Protein AF-C8VVH4-F1 (afdb_monomer)

Secondary structure (DSSP, 8-state):
--TTTTHHHHHHHHHHHHHHHHHHHH--SS-HHHHHHHHHHHHHHHHHIIIII----GGG--HHHHHHHHHHHHHTS---HHHHHHHHHHHHHHHHTSTT-SS----HHHHHTT-EETTEE-----

Radius of gyration: 15.33 Å; Cα contacts (8 Å, |Δi|>4): 118; chains: 1; bounding box: 39×44×34 Å

Organism: Desulfofarcimen acetoxidans (strain ATCC 49208 / DSM 771 / KCTC 5769 / VKM B-1644 / 5575) (NCBI:txid485916)

Foldseek 3Di:
DPPVVVVQLVVQLVQLLVVLVVLLVPDPPDDPVVSVVLNVLQSVLSSQCSNPVVDNDLLADELVSLQVVLVCCCPPVVDAPVSNVVNLVSSQVSSVSDPNRPYHHDDPLVSCQQPDHPNDGSHPDD

Mean predicted aligned error: 6.1 Å

pLDDT: mean 87.07, std 16.28, range [30.95, 98.38]

Solvent-accessible surface area (backbone atoms only — not comparable to full-atom values): 7357 Å² total; per-residue (Å²): 144,73,78,65,67,71,54,49,34,54,53,28,23,50,51,39,49,50,55,49,50,52,45,61,68,71,53,79,75,74,54,70,71,60,45,54,53,39,54,62,66,36,44,65,57,49,44,47,36,8,59,76,67,62,42,76,52,78,40,71,55,44,52,68,58,54,41,5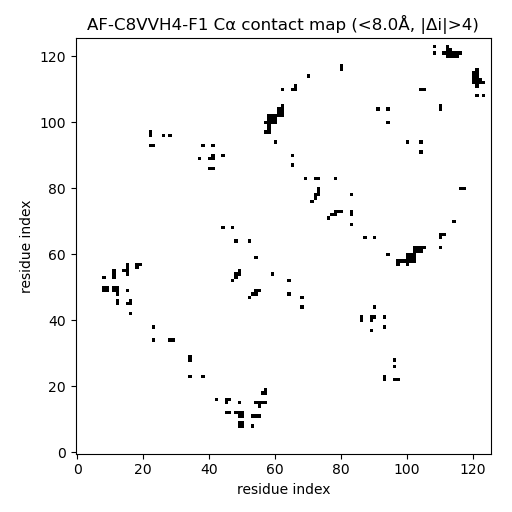4,47,53,50,44,39,45,74,75,66,62,53,53,65,73,54,51,53,49,47,54,53,35,44,51,57,56,56,72,62,47,77,87,44,77,51,71,76,66,58,69,71,74,51,46,33,72,52,69,54,93,88,40,63,45,71,82,79,132

Structure (mmCIF, N/CA/C/O backbone):
data_AF-C8VVH4-F1
#
_entry.id   AF-C8VVH4-F1
#
loop_
_atom_site.group_PDB
_atom_site.id
_atom_site.type_symbol
_atom_site.label_atom_id
_atom_site.label_alt_id
_atom_site.label_comp_id
_atom_site.label_asym_id
_atom_site.label_entity_id
_atom_site.label_seq_id
_atom_site.pdbx_PDB_ins_code
_atom_site.Cartn_x
_atom_site.Cartn_y
_atom_site.Cartn_z
_atom_site.occupancy
_atom_site.B_iso_or_equiv
_atom_site.auth_seq_id
_atom_site.auth_comp_id
_atom_site.auth_asym_id
_atom_site.auth_atom_id
_atom_site.pdbx_PDB_model_num
ATOM 1 N N . MET A 1 1 ? -6.026 -27.111 19.831 1.00 44.06 1 MET A N 1
ATOM 2 C CA . MET A 1 1 ? -5.519 -26.763 18.47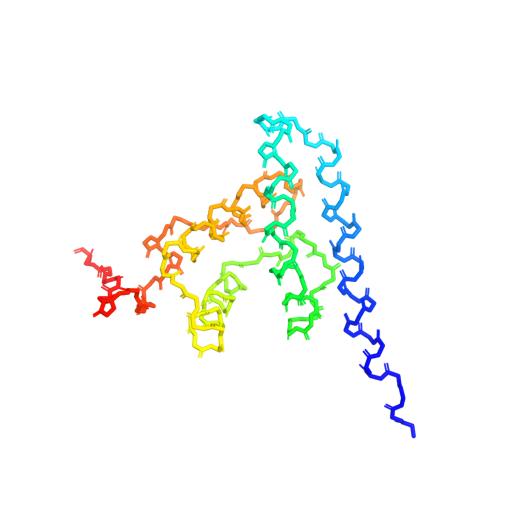8 1.00 44.06 1 MET A CA 1
ATOM 3 C C . MET A 1 1 ? -5.741 -25.275 18.146 1.00 44.06 1 MET A C 1
ATOM 5 O O . MET A 1 1 ? -6.703 -24.949 17.469 1.00 44.06 1 MET A O 1
ATOM 9 N N . ARG A 1 2 ? -4.895 -24.341 18.617 1.00 43.59 2 ARG A N 1
ATOM 10 C CA . ARG A 1 2 ? -5.039 -22.886 18.319 1.00 43.59 2 ARG A CA 1
ATOM 11 C C . ARG A 1 2 ? -3.749 -22.172 17.864 1.00 43.59 2 ARG A C 1
ATOM 13 O O . ARG A 1 2 ? -3.799 -20.996 17.525 1.00 43.59 2 ARG A O 1
ATOM 20 N N . ALA A 1 3 ? -2.614 -22.871 17.779 1.00 50.03 3 ALA A N 1
ATOM 21 C CA . ALA A 1 3 ? -1.310 -22.259 17.487 1.00 50.03 3 ALA A CA 1
ATOM 22 C C . ALA A 1 3 ? -1.055 -21.930 15.995 1.00 50.03 3 ALA A C 1
ATOM 24 O O . ALA A 1 3 ? -0.180 -21.127 15.690 1.00 50.03 3 ALA A O 1
ATOM 25 N N . SER A 1 4 ? -1.826 -22.495 15.056 1.00 57.47 4 SER A N 1
ATOM 26 C CA . SER A 1 4 ? -1.550 -22.353 13.611 1.00 57.47 4 SER A CA 1
ATOM 27 C C . SER A 1 4 ? -2.125 -21.065 12.980 1.00 57.47 4 SER A C 1
ATOM 29 O O . SER A 1 4 ? -1.659 -20.611 11.938 1.00 57.47 4 SER A O 1
ATOM 31 N N . TYR A 1 5 ? -3.102 -20.412 13.626 1.00 57.34 5 TYR A N 1
ATOM 32 C CA . TYR A 1 5 ? -3.820 -19.272 13.033 1.00 57.34 5 TYR A CA 1
ATOM 33 C C . TYR A 1 5 ? -3.033 -17.955 13.009 1.00 57.34 5 TYR A C 1
ATOM 35 O O . TYR A 1 5 ? -3.244 -17.175 12.090 1.00 57.34 5 TYR A O 1
ATOM 43 N N . LYS A 1 6 ? -2.114 -17.698 13.955 1.00 58.72 6 LYS A N 1
ATOM 44 C CA . LYS A 1 6 ? -1.265 -16.484 13.930 1.00 58.72 6 LYS A CA 1
ATOM 45 C C . LYS A 1 6 ? -0.180 -16.537 12.847 1.00 58.72 6 LYS A C 1
ATOM 47 O O . LYS A 1 6 ? 0.161 -15.507 12.282 1.00 58.72 6 LYS A O 1
ATOM 52 N N . LYS A 1 7 ? 0.301 -17.739 12.513 1.00 67.56 7 LYS A N 1
ATOM 53 C CA . LYS A 1 7 ? 1.347 -17.962 11.502 1.00 67.56 7 LYS A CA 1
ATOM 54 C C . LYS A 1 7 ? 0.830 -17.793 10.066 1.00 67.56 7 LYS A C 1
ATOM 56 O O . LYS A 1 7 ? 1.593 -17.463 9.165 1.00 67.56 7 LYS A O 1
ATOM 61 N N . TYR A 1 8 ? -0.471 -18.002 9.846 1.00 69.19 8 TYR A N 1
ATOM 62 C CA . TYR A 1 8 ? -1.072 -17.939 8.512 1.00 69.19 8 TYR A CA 1
ATOM 63 C C . TYR A 1 8 ? -1.106 -16.515 7.911 1.00 69.19 8 TYR A C 1
ATOM 65 O O . TYR A 1 8 ? -0.701 -16.368 6.760 1.00 69.19 8 TYR A O 1
ATOM 73 N N . PRO A 1 9 ? -1.510 -15.456 8.645 1.00 81.44 9 PRO A N 1
ATOM 74 C CA . PRO A 1 9 ? -1.372 -14.071 8.192 1.00 81.44 9 PRO A CA 1
ATOM 75 C C . PRO A 1 9 ? 0.067 -13.683 7.841 1.00 81.44 9 PRO A C 1
ATOM 77 O O . PRO A 1 9 ? 0.290 -13.105 6.784 1.00 81.44 9 PRO A O 1
ATOM 80 N N . GLU A 1 10 ? 1.045 -14.039 8.679 1.00 87.56 10 GLU A N 1
ATOM 81 C CA . GLU A 1 10 ? 2.460 -13.723 8.425 1.00 87.56 10 GLU A CA 1
ATOM 82 C C . GLU A 1 10 ? 2.983 -14.404 7.158 1.00 87.56 10 GLU A C 1
ATOM 84 O O . GLU A 1 10 ? 3.653 -13.773 6.342 1.00 87.56 10 GLU A O 1
ATOM 89 N N . MET A 1 11 ? 2.623 -15.673 6.946 1.00 91.88 11 MET A N 1
ATOM 90 C CA . MET A 1 11 ? 2.988 -16.401 5.731 1.00 91.88 11 MET A CA 1
ATOM 91 C C . MET A 1 11 ? 2.423 -15.726 4.474 1.00 91.88 11 MET A C 1
ATOM 93 O O . MET A 1 11 ? 3.155 -15.545 3.504 1.00 91.88 11 MET A O 1
ATOM 97 N N . LEU A 1 12 ? 1.150 -15.318 4.494 1.00 94.38 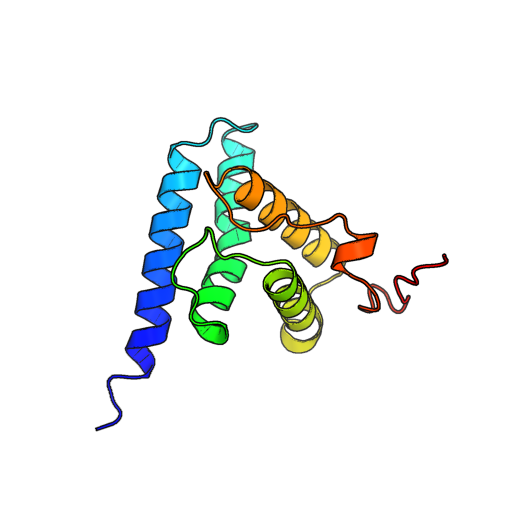12 LEU A N 1
ATOM 98 C CA . LEU A 1 12 ? 0.529 -14.622 3.362 1.00 94.38 12 LEU A CA 1
ATOM 99 C C . LEU A 1 12 ? 1.175 -13.265 3.089 1.00 94.38 12 LEU A C 1
ATOM 101 O O . LEU A 1 12 ? 1.407 -12.905 1.938 1.00 94.38 12 LEU A O 1
ATOM 105 N N . VAL A 1 13 ? 1.489 -12.516 4.145 1.00 95.56 13 VAL A N 1
ATOM 106 C CA . VAL A 1 13 ? 2.207 -11.246 4.026 1.00 95.56 13 VAL A CA 1
ATOM 107 C C . VAL A 1 13 ? 3.561 -11.454 3.351 1.00 95.56 13 VAL A C 1
ATOM 109 O O . VAL A 1 13 ? 3.865 -10.740 2.398 1.00 95.56 13 VAL A O 1
ATOM 112 N N . ASN A 1 14 ? 4.342 -12.446 3.786 1.00 96.06 14 ASN A N 1
ATOM 113 C CA . ASN A 1 14 ? 5.644 -12.743 3.186 1.00 96.06 14 ASN A CA 1
ATOM 114 C C . ASN A 1 14 ? 5.506 -13.129 1.707 1.00 96.06 14 ASN A C 1
ATOM 116 O O . ASN A 1 14 ? 6.199 -12.563 0.869 1.00 96.06 14 ASN A O 1
ATOM 120 N N . GLN A 1 15 ? 4.534 -13.981 1.366 1.00 97.00 15 GLN A N 1
ATOM 121 C CA . GLN A 1 15 ? 4.263 -14.358 -0.026 1.00 97.00 15 GLN A CA 1
ATOM 122 C C . GLN A 1 15 ? 3.934 -13.149 -0.914 1.00 97.00 15 GLN A C 1
ATOM 124 O O . GLN A 1 15 ? 4.447 -13.037 -2.027 1.00 97.00 15 GLN A O 1
ATOM 129 N N . LEU A 1 16 ? 3.103 -12.220 -0.434 1.00 97.69 16 LEU A N 1
ATOM 130 C CA . LEU A 1 16 ? 2.798 -11.002 -1.186 1.00 97.69 16 LEU 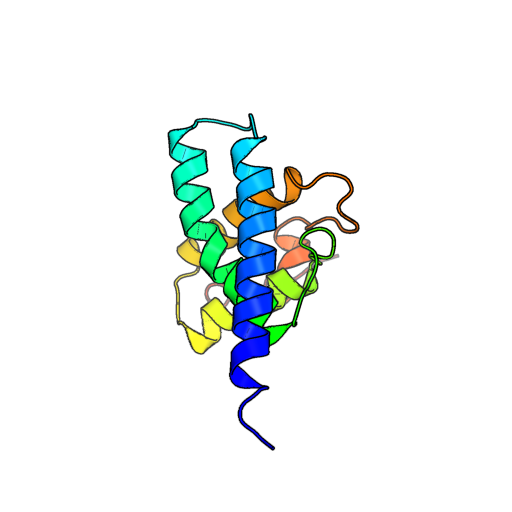A CA 1
ATOM 131 C C . LEU A 1 16 ? 4.007 -10.057 -1.286 1.00 97.69 16 LEU A C 1
ATOM 133 O O . LEU A 1 16 ? 4.170 -9.377 -2.301 1.00 97.69 16 LEU A O 1
ATOM 137 N N . LEU A 1 17 ? 4.846 -9.981 -0.248 1.00 97.94 17 LEU A N 1
ATOM 138 C CA . LEU A 1 17 ? 6.075 -9.183 -0.270 1.00 97.94 17 LEU A CA 1
ATOM 139 C C . LEU A 1 17 ? 7.096 -9.740 -1.265 1.00 97.94 17 LEU A C 1
ATOM 141 O O . LEU A 1 17 ? 7.734 -8.951 -1.962 1.00 97.94 17 LEU A O 1
ATOM 145 N N . ASP A 1 18 ? 7.207 -11.062 -1.376 1.00 98.06 18 ASP A N 1
ATOM 146 C CA . ASP A 1 18 ? 8.066 -11.724 -2.360 1.00 98.06 18 ASP A CA 1
ATOM 147 C C . ASP A 1 18 ? 7.586 -11.419 -3.786 1.00 98.06 18 ASP A C 1
ATOM 149 O O . ASP A 1 18 ? 8.365 -10.944 -4.616 1.00 98.06 18 ASP A O 1
ATOM 153 N N . GLN A 1 19 ? 6.276 -11.547 -4.041 1.00 98.06 19 GLN A N 1
ATOM 154 C CA . GLN A 1 19 ? 5.673 -11.145 -5.319 1.00 98.06 19 GLN A CA 1
ATOM 155 C C . GLN A 1 19 ? 5.950 -9.668 -5.638 1.00 98.06 19 GLN A C 1
ATOM 157 O O . GLN A 1 19 ? 6.340 -9.331 -6.756 1.00 98.06 19 GLN A O 1
ATOM 162 N N . LEU A 1 20 ? 5.791 -8.764 -4.665 1.00 97.81 20 LEU A N 1
ATOM 163 C CA . LEU A 1 20 ? 6.109 -7.346 -4.849 1.00 97.81 20 LEU A CA 1
ATOM 164 C C . LEU A 1 20 ? 7.602 -7.125 -5.151 1.00 97.81 20 LEU A C 1
ATOM 166 O O . LEU A 1 20 ? 7.934 -6.283 -5.986 1.00 97.81 20 LEU A O 1
ATOM 170 N N . SER A 1 21 ? 8.497 -7.842 -4.470 1.00 97.44 21 SER A N 1
ATOM 171 C CA . SER A 1 21 ? 9.948 -7.760 -4.677 1.00 97.44 21 SER A CA 1
ATOM 172 C C . SER A 1 21 ? 10.325 -8.126 -6.114 1.00 97.44 21 SER A C 1
ATOM 174 O O . SER A 1 21 ? 11.110 -7.420 -6.758 1.00 97.44 21 SER A O 1
ATOM 176 N N . ASP A 1 22 ? 9.689 -9.161 -6.666 1.00 97.44 22 ASP A N 1
ATOM 177 C CA . ASP A 1 22 ? 9.867 -9.562 -8.060 1.00 97.44 22 ASP A CA 1
ATOM 178 C C . ASP A 1 22 ? 9.424 -8.471 -9.038 1.00 97.44 22 ASP A C 1
ATOM 180 O O . ASP A 1 22 ? 10.187 -8.107 -9.942 1.00 97.44 22 ASP A O 1
ATOM 184 N N . ILE A 1 23 ? 8.254 -7.863 -8.806 1.00 96.62 23 ILE A N 1
ATOM 185 C CA . ILE A 1 23 ? 7.785 -6.704 -9.584 1.00 96.62 23 ILE A CA 1
ATOM 186 C C . ILE A 1 23 ? 8.780 -5.539 -9.485 1.00 96.62 23 ILE A C 1
ATOM 188 O O . ILE A 1 23 ? 9.125 -4.911 -10.492 1.00 96.62 23 ILE A O 1
ATOM 192 N N . ALA A 1 24 ? 9.289 -5.252 -8.286 1.00 95.25 24 ALA A N 1
ATOM 193 C CA . ALA A 1 24 ? 10.224 -4.156 -8.050 1.00 95.25 24 ALA A CA 1
ATOM 194 C C . ALA A 1 24 ? 11.559 -4.332 -8.782 1.00 95.25 24 ALA A C 1
ATOM 196 O O . ALA A 1 24 ? 12.091 -3.365 -9.342 1.00 95.25 24 ALA A O 1
ATOM 197 N N . ARG A 1 25 ? 12.073 -5.563 -8.819 1.00 94.62 25 ARG A N 1
ATOM 198 C CA . ARG A 1 25 ? 13.318 -5.939 -9.499 1.00 94.62 25 ARG A CA 1
ATOM 199 C C . ARG A 1 25 ? 13.201 -5.850 -11.021 1.00 94.62 25 ARG A C 1
ATOM 201 O O . ARG A 1 25 ? 14.118 -5.355 -11.686 1.00 94.62 25 ARG A O 1
ATOM 208 N N . GLN A 1 26 ? 12.073 -6.296 -11.568 1.00 93.69 26 GLN A N 1
ATOM 209 C CA . GLN A 1 26 ? 11.813 -6.284 -13.011 1.00 93.69 26 GLN A CA 1
ATOM 210 C C . GLN A 1 26 ? 11.467 -4.889 -13.534 1.00 93.69 26 GLN A C 1
ATOM 212 O O . GLN A 1 26 ? 11.747 -4.567 -14.688 1.00 93.69 26 GLN A O 1
ATOM 217 N N . SER A 1 27 ? 10.917 -4.031 -12.677 1.00 92.50 27 SER A N 1
ATOM 218 C CA . SER A 1 27 ? 10.553 -2.672 -13.044 1.00 92.50 27 SER A CA 1
ATOM 219 C C . SER A 1 27 ? 11.694 -1.878 -13.692 1.00 92.50 27 SER A C 1
ATOM 221 O O . SER A 1 27 ? 12.864 -1.924 -13.283 1.00 92.50 27 SER A O 1
ATOM 223 N N . ARG A 1 28 ? 11.316 -1.072 -14.684 1.00 91.31 28 ARG A N 1
ATOM 224 C CA . ARG A 1 28 ? 12.126 -0.003 -15.285 1.00 91.31 28 ARG A CA 1
ATOM 225 C C . ARG A 1 28 ? 11.430 1.364 -15.196 1.00 91.31 28 ARG A C 1
ATOM 227 O O . ARG A 1 28 ? 11.870 2.322 -15.817 1.00 91.31 28 ARG A O 1
ATOM 234 N N . ALA A 1 29 ? 10.348 1.467 -14.419 1.00 89.69 29 ALA A N 1
ATOM 235 C CA . ALA A 1 29 ? 9.528 2.672 -14.340 1.00 89.69 29 ALA A CA 1
ATOM 236 C C . ALA A 1 29 ? 10.165 3.740 -13.435 1.00 89.69 29 ALA A C 1
ATOM 238 O O . ALA A 1 29 ? 10.279 3.559 -12.223 1.00 89.69 29 ALA A O 1
ATOM 239 N N . GLY A 1 30 ? 10.521 4.886 -14.013 1.00 87.44 30 GLY A N 1
ATOM 240 C CA . GLY A 1 30 ? 11.056 6.030 -13.276 1.00 87.44 30 GLY A CA 1
ATOM 241 C C . GLY A 1 30 ? 12.424 5.788 -12.623 1.00 87.44 30 GLY A C 1
ATOM 242 O O . GLY A 1 30 ? 13.098 4.777 -12.833 1.00 87.44 30 GLY A O 1
ATOM 243 N N . TRP A 1 31 ? 12.840 6.753 -11.804 1.00 90.50 31 TRP A N 1
ATOM 244 C CA . TRP A 1 31 ? 14.166 6.780 -11.190 1.00 90.50 31 TRP A CA 1
ATOM 245 C C . TRP A 1 31 ? 14.358 5.691 -10.128 1.00 90.50 31 TRP A C 1
ATOM 247 O O . TRP A 1 31 ? 13.479 5.434 -9.303 1.00 90.50 31 TRP A O 1
ATOM 257 N N . VAL A 1 32 ? 15.556 5.097 -10.089 1.00 87.56 32 VAL A N 1
ATOM 258 C CA . VAL A 1 32 ? 15.922 4.020 -9.146 1.00 87.56 32 VAL A CA 1
ATOM 259 C C . VAL A 1 32 ? 15.707 4.436 -7.687 1.00 87.56 32 VAL A C 1
ATOM 261 O O . VAL A 1 32 ? 15.105 3.686 -6.917 1.00 87.56 32 VAL A O 1
ATOM 264 N N . LYS A 1 33 ? 16.145 5.647 -7.308 1.00 90.88 33 LYS A N 1
ATOM 265 C CA . LYS A 1 33 ? 15.963 6.177 -5.944 1.00 90.88 33 LYS A CA 1
ATOM 266 C C . LYS A 1 33 ? 14.478 6.272 -5.579 1.00 90.88 33 LYS A C 1
ATOM 268 O O . LYS A 1 33 ? 14.069 5.781 -4.530 1.00 90.88 33 LYS A O 1
ATOM 273 N N . THR A 1 34 ? 13.657 6.815 -6.477 1.00 91.69 34 THR A N 1
ATOM 274 C CA . THR A 1 34 ? 12.203 6.921 -6.289 1.00 91.69 34 THR A CA 1
ATOM 275 C C . THR A 1 34 ? 11.542 5.551 -6.168 1.00 91.69 34 THR A C 1
ATOM 277 O O . THR A 1 34 ? 10.672 5.376 -5.319 1.00 91.69 34 THR A O 1
ATOM 280 N N . ARG A 1 35 ? 11.973 4.556 -6.956 1.00 93.75 35 ARG A N 1
ATOM 281 C CA . ARG A 1 35 ? 11.475 3.178 -6.833 1.00 93.75 35 ARG A CA 1
ATOM 282 C C . ARG A 1 35 ? 11.789 2.572 -5.472 1.00 93.75 35 ARG A C 1
ATOM 284 O O . ARG A 1 35 ? 10.884 2.022 -4.860 1.00 93.75 35 ARG A O 1
ATOM 291 N N . ARG A 1 36 ? 13.016 2.713 -4.956 1.00 94.69 36 ARG A N 1
ATOM 292 C CA . ARG A 1 36 ? 13.354 2.231 -3.602 1.00 94.69 36 ARG A CA 1
ATOM 293 C C . ARG A 1 36 ? 12.458 2.857 -2.535 1.00 94.69 36 ARG A C 1
ATOM 295 O O . ARG A 1 36 ? 11.891 2.131 -1.726 1.00 94.69 36 ARG A O 1
ATOM 302 N N . VAL A 1 37 ? 12.269 4.177 -2.570 1.00 95.56 37 VAL A N 1
ATOM 303 C CA . VAL A 1 37 ? 11.390 4.875 -1.615 1.00 95.56 37 VAL A CA 1
ATOM 304 C C . VAL A 1 37 ? 9.956 4.355 -1.707 1.00 95.56 37 VAL A C 1
ATOM 306 O O . VAL A 1 37 ? 9.386 3.939 -0.700 1.00 95.56 37 VAL A O 1
ATOM 309 N N . ARG A 1 38 ? 9.391 4.292 -2.919 1.00 96.12 38 ARG A N 1
ATOM 310 C CA . ARG A 1 38 ? 8.033 3.774 -3.134 1.00 96.12 38 ARG A CA 1
ATOM 311 C C . ARG A 1 38 ? 7.905 2.308 -2.724 1.00 96.12 38 ARG A C 1
ATOM 313 O O . ARG A 1 38 ? 6.838 1.904 -2.280 1.00 96.12 38 ARG A O 1
ATOM 320 N N . TYR A 1 39 ? 8.947 1.494 -2.893 1.00 96.75 39 TYR A N 1
ATOM 321 C CA . TYR A 1 39 ? 8.951 0.097 -2.455 1.00 96.75 39 TYR A CA 1
ATOM 322 C C . TYR A 1 39 ? 8.795 0.005 -0.937 1.00 96.75 39 TYR A C 1
ATOM 324 O O . TYR A 1 39 ? 7.945 -0.736 -0.465 1.00 96.75 39 TYR A O 1
ATOM 332 N N . HIS A 1 40 ? 9.536 0.805 -0.167 1.00 96.75 40 HIS A N 1
ATOM 333 C CA . HIS A 1 40 ? 9.360 0.846 1.287 1.00 96.75 40 HIS A CA 1
ATOM 334 C C . HIS A 1 40 ? 7.975 1.363 1.689 1.00 96.75 40 HIS A C 1
ATOM 336 O O . HIS A 1 40 ? 7.327 0.764 2.543 1.00 96.75 40 HIS A O 1
ATOM 342 N N . GLN A 1 41 ? 7.494 2.420 1.032 1.00 97.19 41 GLN A N 1
ATOM 343 C CA . GLN A 1 41 ? 6.197 3.035 1.326 1.00 97.19 41 GLN A CA 1
ATOM 344 C C . GLN A 1 41 ? 4.994 2.130 1.025 1.00 97.19 41 GLN A C 1
ATOM 346 O O . GLN A 1 41 ? 3.968 2.265 1.679 1.00 97.19 41 GLN A O 1
ATOM 351 N N . VAL A 1 42 ? 5.083 1.205 0.060 1.00 97.88 42 VAL A N 1
ATOM 352 C CA . VAL A 1 42 ? 3.954 0.316 -0.271 1.00 97.88 42 VAL A CA 1
ATOM 353 C C . VAL A 1 42 ? 3.868 -0.914 0.640 1.00 97.88 42 VAL A C 1
ATOM 355 O O . VAL A 1 42 ? 2.821 -1.555 0.698 1.00 97.88 42 VAL A O 1
ATOM 358 N N . LYS A 1 43 ? 4.936 -1.264 1.374 1.00 97.62 43 LYS A N 1
ATOM 359 C CA . LYS A 1 43 ? 4.940 -2.464 2.229 1.00 97.62 43 LYS A CA 1
ATOM 360 C C . LYS A 1 43 ? 3.809 -2.480 3.261 1.00 97.62 43 LYS A C 1
ATOM 362 O O . LYS A 1 43 ? 3.158 -3.516 3.356 1.00 97.62 43 LYS A O 1
ATOM 367 N N . PRO A 1 44 ? 3.498 -1.386 3.983 1.00 97.62 44 PRO A N 1
ATOM 368 C CA . PRO A 1 44 ? 2.388 -1.388 4.935 1.00 97.62 44 PRO A CA 1
ATOM 369 C C . PRO A 1 44 ? 1.035 -1.727 4.289 1.00 97.62 44 PRO A C 1
ATOM 371 O O . PRO A 1 44 ? 0.223 -2.419 4.900 1.00 97.62 44 PRO A O 1
ATOM 374 N N . PHE A 1 45 ? 0.808 -1.326 3.032 1.00 98.38 45 PHE A N 1
ATOM 375 C CA . PHE A 1 45 ? -0.374 -1.746 2.277 1.00 98.38 45 PHE A CA 1
ATOM 376 C C . PHE A 1 45 ? -0.366 -3.256 2.013 1.00 98.38 45 PHE A C 1
ATOM 378 O O . PHE A 1 45 ? -1.357 -3.924 2.282 1.00 98.38 45 PHE A O 1
ATOM 385 N N . ILE A 1 46 ? 0.757 -3.829 1.573 1.00 98.19 46 ILE A N 1
ATOM 386 C CA . ILE A 1 46 ? 0.874 -5.283 1.365 1.00 98.19 46 ILE A CA 1
ATOM 387 C C . ILE A 1 46 ? 0.658 -6.069 2.665 1.00 98.19 46 ILE A C 1
ATOM 389 O O . ILE A 1 46 ? -0.082 -7.055 2.676 1.00 98.19 46 ILE A O 1
ATOM 393 N N . HIS A 1 47 ? 1.231 -5.598 3.775 1.00 97.38 47 HIS A N 1
ATOM 394 C CA . HIS A 1 47 ? 0.984 -6.163 5.101 1.00 97.38 47 HIS A CA 1
ATOM 395 C C . HIS A 1 47 ? -0.509 -6.154 5.447 1.00 97.38 47 HIS A C 1
ATOM 397 O O . HIS A 1 47 ? -1.047 -7.158 5.920 1.00 97.38 47 HIS A O 1
ATOM 403 N N . PHE A 1 48 ? -1.191 -5.040 5.180 1.00 97.19 48 PHE A N 1
ATOM 404 C CA . PHE A 1 48 ? -2.626 -4.900 5.399 1.00 97.19 48 PHE A CA 1
ATOM 405 C C . PHE A 1 48 ? -3.446 -5.889 4.555 1.00 97.19 48 PHE A C 1
ATOM 407 O O . PHE A 1 48 ? -4.362 -6.521 5.085 1.00 97.19 48 PHE A O 1
ATOM 414 N N . LEU A 1 49 ? -3.092 -6.089 3.280 1.00 97.50 49 LEU A N 1
ATOM 415 C CA . LEU A 1 49 ? -3.755 -7.057 2.398 1.00 97.50 49 LEU A CA 1
ATOM 416 C C . LEU A 1 49 ? -3.614 -8.495 2.905 1.00 97.50 49 LEU A C 1
ATOM 418 O O . LEU A 1 49 ? -4.612 -9.205 3.031 1.00 97.50 49 LEU A O 1
ATOM 422 N N . GLY A 1 50 ? -2.390 -8.920 3.227 1.00 95.75 50 GLY A N 1
ATOM 423 C CA . GLY A 1 50 ? -2.140 -10.274 3.725 1.00 95.75 50 GLY A CA 1
ATOM 424 C C . GLY A 1 50 ? -2.802 -10.523 5.082 1.00 95.75 50 GLY A C 1
ATOM 425 O O . GLY A 1 50 ? -3.363 -11.592 5.315 1.00 95.75 50 GLY A O 1
ATOM 426 N N . SER A 1 51 ? -2.818 -9.511 5.954 1.00 94.50 51 SER A N 1
ATOM 427 C CA . SER A 1 51 ? -3.340 -9.655 7.317 1.00 94.50 51 SER A CA 1
ATOM 428 C C . SER A 1 51 ? -4.866 -9.583 7.397 1.00 94.50 51 SER A C 1
ATOM 430 O O . SER A 1 51 ? -5.468 -10.364 8.129 1.00 94.50 51 SER A O 1
ATOM 432 N N . ARG A 1 52 ? -5.506 -8.654 6.670 1.00 94.12 52 ARG A N 1
ATOM 433 C CA . ARG A 1 52 ? -6.959 -8.410 6.783 1.00 94.12 52 ARG A CA 1
ATOM 434 C C . ARG A 1 52 ? -7.786 -9.062 5.692 1.00 94.12 52 ARG A C 1
ATOM 436 O O . ARG A 1 52 ? -8.873 -9.551 5.973 1.00 94.12 52 ARG A O 1
ATOM 443 N N . PHE A 1 53 ? -7.268 -9.083 4.471 1.00 94.75 53 PHE A N 1
ATOM 444 C CA . PHE A 1 53 ? -7.964 -9.652 3.317 1.00 94.75 53 PHE A CA 1
ATOM 445 C C . PHE A 1 53 ? -7.505 -11.074 3.006 1.00 94.75 53 PHE A C 1
ATOM 447 O O . PHE A 1 53 ? -8.130 -11.753 2.197 1.00 94.75 53 PHE A O 1
ATOM 454 N N . ARG A 1 54 ? -6.422 -11.541 3.651 1.00 94.38 54 ARG A N 1
ATOM 455 C CA . ARG A 1 54 ? -5.792 -12.841 3.376 1.00 94.38 54 ARG A CA 1
ATOM 456 C C . ARG A 1 54 ? -5.515 -13.021 1.880 1.00 94.38 54 ARG A C 1
ATOM 458 O O . ARG A 1 54 ? -5.634 -14.126 1.348 1.00 94.38 54 ARG A O 1
ATOM 465 N N . LEU A 1 55 ? -5.173 -11.915 1.212 1.00 96.19 55 LEU A N 1
ATOM 466 C CA . LEU A 1 55 ? -4.887 -11.896 -0.214 1.00 96.19 55 LEU A CA 1
ATOM 467 C C . LEU A 1 55 ? -3.655 -12.769 -0.481 1.00 96.19 55 LEU A C 1
ATOM 469 O O . LEU A 1 55 ? -2.679 -12.712 0.263 1.00 96.19 55 LEU A O 1
ATOM 473 N N . LYS A 1 56 ? -3.718 -13.597 -1.523 1.00 95.88 56 LYS A N 1
ATOM 474 C CA . LYS A 1 56 ? -2.642 -14.538 -1.885 1.00 95.88 56 LYS A CA 1
ATOM 475 C C . LYS A 1 56 ? -1.853 -14.096 -3.112 1.00 95.88 56 LYS A C 1
ATOM 477 O O . LYS A 1 56 ? -0.719 -14.526 -3.307 1.00 95.88 56 LYS A O 1
ATOM 482 N N . ASP A 1 57 ? -2.469 -13.270 -3.948 1.00 97.25 57 ASP A N 1
ATOM 483 C CA . ASP A 1 57 ? -1.937 -12.877 -5.242 1.00 97.25 57 ASP A CA 1
ATOM 484 C C . ASP A 1 57 ? -2.093 -11.370 -5.436 1.00 97.25 57 ASP A C 1
ATOM 486 O O . ASP A 1 57 ? -3.190 -10.814 -5.348 1.00 97.25 57 ASP A O 1
ATOM 490 N N . ILE A 1 58 ? -0.980 -10.698 -5.713 1.00 97.19 58 ILE A N 1
ATOM 491 C CA . ILE A 1 58 ? -0.936 -9.255 -5.933 1.00 97.19 58 ILE A CA 1
ATOM 492 C C . ILE A 1 58 ? -1.740 -8.827 -7.179 1.00 97.19 58 ILE A C 1
ATOM 494 O O . ILE A 1 58 ? -2.174 -7.678 -7.273 1.00 97.19 58 ILE A O 1
ATOM 498 N N . ARG A 1 59 ? -2.002 -9.745 -8.123 1.00 97.88 59 ARG A N 1
ATOM 499 C CA . ARG A 1 59 ? -2.853 -9.508 -9.307 1.00 97.88 59 ARG A CA 1
ATOM 500 C C . ARG A 1 59 ? -4.330 -9.330 -8.962 1.00 97.88 59 ARG A C 1
ATOM 502 O O . ARG A 1 59 ? -5.062 -8.746 -9.766 1.00 97.88 59 ARG A O 1
ATOM 509 N N . ASP A 1 60 ? -4.740 -9.788 -7.780 1.00 97.81 60 ASP A N 1
ATOM 510 C CA . ASP A 1 60 ? -6.112 -9.708 -7.269 1.00 97.81 60 ASP A CA 1
ATOM 511 C C . ASP A 1 60 ? -6.351 -8.437 -6.436 1.00 97.81 60 ASP A C 1
ATOM 513 O O . ASP A 1 60 ? -7.383 -8.295 -5.778 1.00 97.81 60 ASP A O 1
ATOM 517 N N . ILE A 1 61 ? -5.416 -7.479 -6.444 1.00 97.81 61 ILE A N 1
ATOM 518 C CA . ILE A 1 61 ? -5.639 -6.171 -5.826 1.00 97.81 61 ILE A CA 1
ATOM 519 C C . ILE A 1 61 ? -6.800 -5.460 -6.529 1.00 97.81 61 ILE A C 1
ATOM 521 O O . ILE A 1 61 ? -6.752 -5.187 -7.724 1.00 97.81 61 ILE A O 1
ATOM 525 N N . GLN A 1 62 ? -7.825 -5.113 -5.751 1.00 95.62 62 GLN A N 1
ATOM 526 C CA . GLN A 1 62 ? -9.039 -4.439 -6.195 1.00 95.62 62 GLN A CA 1
ATOM 527 C C . GLN A 1 62 ? -9.140 -3.020 -5.619 1.00 95.62 62 GLN A C 1
ATOM 529 O O . GLN A 1 62 ? -8.539 -2.732 -4.577 1.00 95.62 62 GLN A O 1
ATOM 534 N N . PRO A 1 63 ? -9.962 -2.138 -6.222 1.00 95.06 63 PRO A N 1
ATOM 535 C CA . PRO A 1 63 ? -10.246 -0.810 -5.674 1.00 95.06 63 PRO A CA 1
ATOM 536 C C . PRO A 1 63 ? -10.720 -0.832 -4.215 1.00 95.06 63 PRO A C 1
ATOM 538 O O . PRO A 1 63 ? -10.261 -0.011 -3.422 1.00 95.06 63 PRO A O 1
ATOM 541 N N . MET A 1 64 ? -11.550 -1.814 -3.836 1.00 94.12 64 MET A N 1
ATOM 542 C CA . MET A 1 64 ? -12.057 -1.947 -2.463 1.00 94.12 64 MET A CA 1
ATOM 543 C C . MET A 1 64 ? -10.940 -2.137 -1.428 1.00 94.12 64 MET A C 1
ATOM 545 O O . MET A 1 64 ? -11.035 -1.636 -0.312 1.00 94.12 64 MET A O 1
ATOM 549 N N . HIS A 1 65 ? -9.843 -2.809 -1.796 1.00 97.06 65 HIS A N 1
ATOM 550 C CA . HIS A 1 65 ? -8.717 -3.008 -0.889 1.00 97.06 65 HIS A CA 1
ATOM 551 C C . HIS A 1 65 ? -8.000 -1.691 -0.595 1.00 97.06 65 HIS A C 1
ATOM 553 O O . HIS A 1 65 ? -7.580 -1.436 0.532 1.00 97.06 65 HIS A O 1
ATOM 559 N N . VAL A 1 66 ? -7.871 -0.846 -1.618 1.00 96.69 66 VAL A N 1
ATOM 560 C CA . VAL A 1 66 ? -7.247 0.471 -1.497 1.00 96.69 66 VAL A CA 1
ATOM 561 C C . VAL A 1 66 ? -8.144 1.399 -0.679 1.00 96.69 66 VAL A C 1
ATOM 563 O O . VAL A 1 66 ? -7.647 2.065 0.220 1.00 96.69 66 VAL A O 1
ATOM 566 N N . GLN A 1 67 ? -9.460 1.384 -0.913 1.00 94.31 67 GLN A N 1
ATOM 567 C CA . GLN A 1 67 ? -10.443 2.113 -0.098 1.00 94.31 67 GLN A CA 1
ATOM 568 C C . GLN A 1 67 ? -10.386 1.708 1.377 1.00 94.31 67 GLN A C 1
ATOM 570 O O . GLN A 1 67 ? -10.247 2.564 2.250 1.00 94.31 67 GLN A O 1
ATOM 575 N N . ALA A 1 68 ? -10.427 0.403 1.656 1.00 94.44 68 ALA A N 1
ATOM 576 C CA . ALA A 1 68 ? -10.345 -0.119 3.015 1.00 94.44 68 ALA A CA 1
ATOM 577 C C . ALA A 1 68 ? -9.020 0.254 3.693 1.00 94.44 68 ALA A C 1
ATOM 579 O O . ALA A 1 68 ? -9.001 0.564 4.884 1.00 94.44 68 ALA A O 1
ATOM 580 N N . TYR A 1 69 ? -7.917 0.251 2.939 1.00 96.88 69 TYR A N 1
ATOM 581 C CA . TYR A 1 69 ? -6.623 0.678 3.452 1.00 96.88 69 TYR A CA 1
ATOM 582 C C . TYR A 1 69 ? -6.607 2.164 3.796 1.00 96.88 69 TYR A C 1
ATOM 584 O O . TYR A 1 69 ? -6.176 2.521 4.885 1.00 96.88 69 TYR A O 1
ATOM 592 N N . ILE A 1 70 ? -7.115 3.027 2.914 1.00 94.75 70 ILE A N 1
ATOM 593 C CA . ILE A 1 70 ? -7.192 4.470 3.174 1.00 94.75 70 ILE A CA 1
ATOM 594 C C . ILE A 1 70 ? -8.037 4.743 4.421 1.00 94.75 70 ILE A C 1
ATOM 596 O O . ILE A 1 70 ? -7.601 5.484 5.298 1.00 94.75 70 ILE A O 1
ATOM 600 N N . LYS A 1 71 ? -9.203 4.096 4.536 1.00 92.62 71 LYS A N 1
ATOM 601 C CA . LYS A 1 71 ? -10.064 4.202 5.718 1.00 92.62 71 LYS A CA 1
ATOM 602 C C . LYS A 1 71 ? -9.312 3.812 6.991 1.00 92.62 71 LYS A C 1
ATOM 604 O O . LYS A 1 71 ? -9.297 4.567 7.953 1.00 92.62 71 LYS A O 1
ATOM 609 N N . TYR A 1 72 ? -8.608 2.681 6.963 1.00 94.56 72 TYR A N 1
ATOM 610 C CA . TYR A 1 72 ? -7.772 2.240 8.080 1.00 94.56 72 TYR A CA 1
ATOM 611 C C . TYR A 1 72 ? -6.671 3.251 8.438 1.00 94.56 72 TYR A C 1
ATOM 613 O O . TYR A 1 72 ? -6.463 3.551 9.612 1.00 94.56 72 TYR A O 1
ATOM 621 N N . ARG A 1 73 ? -5.978 3.800 7.438 1.00 94.19 73 ARG A N 1
ATOM 622 C CA . ARG A 1 73 ? -4.925 4.803 7.635 1.00 94.19 73 ARG A CA 1
ATOM 623 C C . ARG A 1 73 ? -5.474 6.063 8.321 1.00 94.19 73 ARG A C 1
ATOM 625 O O . ARG A 1 73 ? -4.856 6.564 9.257 1.00 94.19 73 ARG A O 1
ATOM 632 N N . LEU A 1 74 ? -6.651 6.533 7.915 1.00 90.88 74 LEU A N 1
ATOM 633 C CA . LEU A 1 74 ? -7.296 7.710 8.505 1.00 90.88 74 LEU A CA 1
ATOM 634 C C . LEU A 1 74 ? -7.838 7.441 9.914 1.00 90.88 74 LEU A C 1
ATOM 636 O O . LEU A 1 74 ? -7.537 8.182 10.844 1.00 90.88 74 LEU A O 1
ATOM 640 N N . GLU A 1 75 ? -8.624 6.380 10.088 1.00 90.12 75 GLU A N 1
ATOM 641 C CA . GLU A 1 75 ? -9.382 6.149 11.323 1.00 90.12 75 GLU A CA 1
ATOM 642 C C . GLU A 1 75 ? -8.529 5.536 12.435 1.00 90.12 75 GLU A C 1
ATOM 644 O O . GLU A 1 75 ? -8.652 5.912 13.601 1.00 90.12 75 GLU A O 1
ATOM 649 N N . ASN A 1 76 ? -7.653 4.590 12.091 1.00 91.00 76 ASN A N 1
ATOM 650 C CA . ASN A 1 76 ? -6.880 3.845 13.081 1.00 91.00 76 ASN A CA 1
ATOM 651 C C . ASN A 1 76 ? -5.480 4.424 13.286 1.00 91.00 76 ASN A C 1
ATOM 653 O O . ASN A 1 76 ? -5.015 4.480 14.421 1.00 91.00 76 ASN A O 1
ATOM 657 N N . GLU A 1 77 ? -4.804 4.841 12.212 1.00 91.31 77 GLU A N 1
ATOM 658 C CA . GLU A 1 77 ? -3.438 5.381 12.299 1.00 91.31 77 GLU A CA 1
ATOM 659 C C . GLU A 1 77 ? -3.393 6.912 12.358 1.00 91.31 77 GLU A C 1
ATOM 661 O O . GLU A 1 77 ? -2.334 7.472 12.634 1.00 91.31 77 GLU A O 1
ATOM 666 N N . LYS A 1 78 ? -4.528 7.592 12.132 1.00 91.44 78 LYS A N 1
ATOM 667 C CA . LYS A 1 78 ? -4.652 9.060 12.172 1.00 91.44 78 LYS A CA 1
ATOM 668 C C . LYS A 1 78 ? -3.607 9.776 11.308 1.00 91.44 78 LYS A C 1
ATOM 670 O O . LYS A 1 78 ? -3.142 10.863 11.654 1.00 91.44 78 LYS A O 1
ATOM 675 N N . VAL A 1 79 ? -3.202 9.166 10.191 1.00 90.31 79 VAL A N 1
ATOM 676 C CA . VAL A 1 79 ? -2.249 9.803 9.274 1.00 90.31 79 VAL A CA 1
ATOM 677 C C . VAL A 1 79 ? -2.905 10.946 8.511 1.00 90.31 79 VAL A C 1
ATOM 679 O O . VAL A 1 79 ? -4.085 10.902 8.181 1.00 90.31 79 VAL A O 1
ATOM 682 N N . SER A 1 80 ? -2.106 11.962 8.190 1.00 89.88 80 SER A N 1
ATOM 683 C CA . SER A 1 80 ? -2.575 13.121 7.437 1.00 89.88 80 SER A CA 1
ATOM 684 C C . SER A 1 80 ? -2.969 12.775 6.002 1.00 89.88 80 SER A C 1
ATOM 686 O O . SER A 1 80 ? -2.378 11.904 5.358 1.00 89.88 80 SER A O 1
ATOM 688 N N . ASP A 1 81 ? -3.879 13.565 5.448 1.00 86.94 81 ASP A N 1
ATOM 689 C CA . ASP A 1 81 ? -4.340 13.471 4.064 1.00 86.94 81 ASP A CA 1
ATOM 690 C C . ASP A 1 81 ? -3.208 13.503 3.038 1.00 86.94 81 ASP A C 1
ATOM 692 O O . ASP A 1 81 ? -3.201 12.739 2.074 1.00 86.94 81 ASP A O 1
ATOM 696 N N . LYS A 1 82 ? -2.190 14.341 3.264 1.00 89.31 82 LYS A N 1
ATOM 697 C CA . LYS A 1 82 ? -0.991 14.386 2.412 1.00 89.31 82 LYS A CA 1
ATOM 698 C C . LYS A 1 82 ? -0.287 13.026 2.357 1.00 89.31 82 LYS A C 1
ATOM 700 O O . LYS A 1 82 ? 0.198 12.610 1.299 1.00 89.31 82 LYS A O 1
ATOM 705 N N . THR A 1 83 ? -0.235 12.3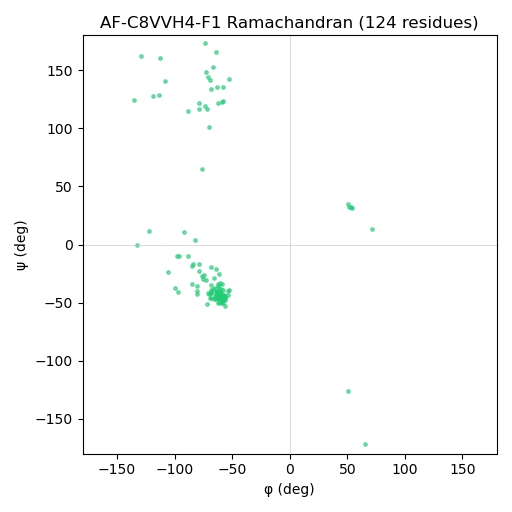34 3.491 1.00 92.50 83 THR A N 1
ATOM 706 C CA . THR A 1 83 ? 0.348 10.994 3.585 1.00 92.50 83 THR A CA 1
ATOM 707 C C . THR A 1 83 ? -0.525 9.993 2.835 1.00 92.50 83 THR A C 1
ATOM 709 O O . THR A 1 83 ? -0.008 9.277 1.983 1.00 92.50 83 THR A O 1
ATOM 712 N N . VAL A 1 84 ? -1.846 10.040 3.023 1.00 92.88 84 VAL A N 1
ATOM 713 C CA . VAL A 1 84 ? -2.806 9.197 2.291 1.00 92.88 84 VAL A CA 1
ATOM 714 C C . VAL A 1 84 ? -2.703 9.383 0.774 1.00 92.88 84 VAL A C 1
ATOM 716 O O . VAL A 1 84 ? -2.660 8.405 0.029 1.00 92.88 84 VAL A O 1
ATOM 719 N N . PHE A 1 85 ? -2.594 10.617 0.275 1.00 91.38 85 PHE A N 1
ATOM 720 C CA . PHE A 1 85 ? -2.376 10.859 -1.155 1.00 91.38 85 PHE A CA 1
ATOM 721 C C . PHE A 1 85 ? -1.055 10.267 -1.654 1.00 91.38 85 PHE A C 1
ATOM 723 O O . PHE A 1 85 ? -0.987 9.752 -2.777 1.00 91.38 85 PHE A O 1
ATOM 730 N N . THR A 1 86 ? -0.015 10.303 -0.818 1.00 94.44 86 THR A N 1
ATOM 731 C CA . THR A 1 86 ? 1.269 9.656 -1.112 1.00 94.44 86 THR A CA 1
ATOM 732 C C . THR A 1 86 ? 1.103 8.140 -1.183 1.00 94.44 86 THR A C 1
ATOM 734 O O . THR A 1 86 ? 1.575 7.530 -2.145 1.00 94.44 86 THR A O 1
ATOM 737 N N . ASP A 1 87 ? 0.367 7.538 -0.247 1.00 95.94 87 ASP A N 1
ATOM 738 C CA . ASP A 1 87 ? 0.057 6.108 -0.254 1.00 95.94 87 ASP A CA 1
ATOM 739 C C . ASP A 1 87 ? -0.692 5.712 -1.526 1.00 95.94 87 ASP A C 1
ATOM 741 O O . ASP A 1 87 ? -0.258 4.809 -2.237 1.00 95.94 87 ASP A O 1
ATOM 745 N N . ILE A 1 88 ? -1.758 6.435 -1.887 1.00 95.62 88 ILE A N 1
ATOM 746 C CA . ILE A 1 88 ? -2.538 6.188 -3.109 1.00 95.62 88 ILE A CA 1
ATOM 747 C C . ILE A 1 88 ? -1.644 6.259 -4.352 1.00 95.62 88 ILE A C 1
ATOM 749 O O . ILE A 1 88 ? -1.702 5.382 -5.218 1.00 95.62 88 ILE A O 1
ATOM 753 N N . SER A 1 89 ? -0.805 7.293 -4.451 1.00 95.44 89 SER A N 1
ATOM 754 C CA . SER A 1 89 ? 0.138 7.463 -5.563 1.00 95.44 89 SER A CA 1
ATOM 755 C C . SER A 1 89 ? 1.114 6.291 -5.654 1.00 95.44 89 SER A C 1
ATOM 757 O O . SER A 1 89 ? 1.354 5.751 -6.736 1.00 95.44 89 SER A O 1
ATOM 759 N N . THR A 1 90 ? 1.662 5.868 -4.519 1.00 97.38 90 THR A N 1
ATOM 760 C CA . THR A 1 90 ? 2.610 4.758 -4.427 1.00 97.38 90 THR A CA 1
ATOM 761 C C . THR A 1 90 ? 1.962 3.409 -4.737 1.00 97.38 90 THR A C 1
ATOM 763 O O . THR A 1 90 ? 2.532 2.628 -5.502 1.00 97.38 90 THR A O 1
ATOM 766 N N . ILE A 1 91 ? 0.751 3.158 -4.239 1.00 97.75 91 ILE A N 1
ATOM 767 C CA . ILE A 1 91 ? -0.023 1.949 -4.535 1.00 97.75 91 ILE A CA 1
ATOM 768 C C . ILE A 1 91 ? -0.325 1.876 -6.033 1.00 97.75 91 ILE A C 1
ATOM 770 O O . ILE A 1 91 ? -0.029 0.863 -6.665 1.00 97.75 91 ILE A O 1
ATOM 774 N N . ARG A 1 92 ? -0.837 2.956 -6.643 1.00 96.69 92 ARG A N 1
ATOM 775 C CA . ARG A 1 92 ? -1.099 2.990 -8.094 1.00 96.69 92 ARG A CA 1
ATOM 776 C C . ARG A 1 92 ? 0.166 2.781 -8.915 1.00 96.69 92 ARG A C 1
ATOM 778 O O . ARG A 1 92 ? 0.126 2.065 -9.916 1.00 96.69 92 ARG A O 1
ATOM 785 N N . PHE A 1 93 ? 1.276 3.394 -8.499 1.00 96.69 93 PHE A N 1
ATOM 786 C CA . PHE A 1 93 ? 2.565 3.234 -9.162 1.00 96.69 93 PHE A CA 1
ATOM 787 C C . PHE A 1 93 ? 2.966 1.758 -9.233 1.00 96.69 93 PHE A C 1
ATOM 789 O O . PHE A 1 93 ? 3.240 1.262 -10.326 1.00 96.69 93 PHE A O 1
ATOM 796 N N . TRP A 1 94 ? 2.961 1.038 -8.108 1.00 97.56 94 TRP A N 1
ATOM 797 C CA . TRP A 1 94 ? 3.303 -0.389 -8.085 1.00 97.56 94 TRP A CA 1
ATOM 798 C C . TRP A 1 94 ? 2.279 -1.262 -8.788 1.00 97.56 94 TRP A C 1
ATOM 800 O O . TRP A 1 94 ? 2.654 -2.126 -9.574 1.00 97.56 94 TRP A O 1
ATOM 810 N N . HIS A 1 95 ? 0.997 -0.975 -8.605 1.00 97.31 95 HIS A N 1
ATOM 811 C CA . HIS A 1 95 ? -0.073 -1.723 -9.244 1.00 97.31 95 HIS A CA 1
ATOM 812 C C . HIS A 1 95 ? -0.003 -1.684 -10.779 1.00 97.31 95 HIS A C 1
ATOM 814 O O . HIS A 1 95 ? -0.228 -2.696 -11.439 1.00 97.31 95 HIS A O 1
ATOM 820 N N . ARG A 1 96 ? 0.376 -0.543 -11.375 1.00 96.31 96 ARG A N 1
ATOM 821 C CA . ARG A 1 96 ? 0.565 -0.426 -12.834 1.00 96.31 96 ARG A CA 1
ATOM 822 C C . ARG A 1 96 ? 1.655 -1.361 -13.373 1.00 96.31 96 ARG A C 1
ATOM 824 O O . ARG A 1 96 ? 1.617 -1.705 -14.550 1.00 96.31 96 ARG A O 1
ATOM 831 N N . GLN A 1 97 ? 2.611 -1.747 -12.535 1.00 96.25 97 GLN A N 1
ATOM 832 C CA . GLN A 1 97 ? 3.745 -2.590 -12.914 1.00 96.25 97 GLN A CA 1
ATOM 833 C C . GLN A 1 97 ? 3.438 -4.086 -12.785 1.00 96.25 97 GLN A C 1
ATOM 835 O O . GLN A 1 97 ? 4.224 -4.900 -13.257 1.00 96.25 97 GLN A O 1
ATOM 840 N N . ILE A 1 98 ? 2.306 -4.450 -12.176 1.00 96.56 98 ILE A N 1
ATOM 841 C CA . ILE A 1 98 ? 1.870 -5.840 -12.056 1.00 96.56 98 ILE A CA 1
ATOM 842 C C . ILE A 1 98 ? 1.378 -6.327 -13.433 1.00 96.56 98 ILE A C 1
ATOM 844 O O . ILE A 1 98 ? 0.418 -5.756 -13.976 1.00 96.56 98 ILE A O 1
ATOM 848 N N . PRO A 1 99 ? 2.001 -7.370 -14.011 1.00 94.50 99 PRO A N 1
ATOM 849 C CA . PRO A 1 99 ? 1.550 -7.961 -15.261 1.00 94.50 99 PRO A CA 1
ATOM 850 C C . PRO A 1 99 ? 0.244 -8.729 -15.040 1.00 94.50 99 PRO A C 1
ATOM 852 O O . PRO A 1 99 ? 0.048 -9.353 -13.999 1.00 94.50 99 PRO A O 1
ATOM 855 N N . MET A 1 100 ? -0.650 -8.698 -16.034 1.00 94.94 100 MET A N 1
ATOM 856 C CA . MET A 1 100 ? -1.919 -9.446 -16.014 1.00 94.94 100 MET A CA 1
ATOM 857 C C . MET A 1 100 ? -2.773 -9.196 -14.755 1.00 94.94 100 MET A C 1
ATOM 859 O O . MET A 1 100 ? -3.470 -10.087 -14.273 1.00 94.94 100 MET A O 1
ATOM 863 N N . ARG A 1 101 ? -2.705 -7.979 -14.196 1.00 96.19 101 ARG A N 1
ATOM 864 C CA . ARG A 1 101 ? -3.574 -7.551 -13.092 1.00 96.19 101 ARG A CA 1
ATOM 865 C C . ARG A 1 101 ? -5.044 -7.660 -13.506 1.00 96.19 101 ARG A C 1
ATOM 867 O O . ARG A 1 101 ? -5.405 -7.240 -14.606 1.00 96.19 101 ARG A O 1
ATOM 874 N N . ARG A 1 102 ? -5.886 -8.197 -12.622 1.00 96.25 102 ARG A N 1
ATOM 875 C CA . ARG A 1 102 ? -7.304 -8.454 -12.930 1.00 96.25 102 ARG A CA 1
ATOM 876 C C . ARG A 1 102 ? -8.171 -7.202 -12.862 1.00 96.25 102 ARG A C 1
ATOM 878 O O . ARG A 1 102 ? -9.227 -7.153 -13.482 1.00 96.25 102 ARG A O 1
ATOM 885 N N . TYR A 1 103 ? -7.720 -6.194 -12.121 1.00 96.25 103 TYR A N 1
ATOM 886 C CA . TYR A 1 103 ? -8.474 -4.973 -11.869 1.00 96.25 103 TYR A CA 1
ATOM 887 C C . TYR A 1 103 ? -7.637 -3.733 -12.175 1.00 96.25 103 TYR A C 1
ATOM 889 O O . TYR A 1 103 ? -6.409 -3.777 -12.268 1.00 96.25 103 TYR A O 1
ATOM 897 N N . LEU A 1 104 ? -8.314 -2.599 -12.342 1.00 93.75 104 LEU A N 1
ATOM 898 C CA . LEU A 1 104 ? -7.693 -1.283 -12.450 1.00 93.75 104 LEU A CA 1
ATOM 899 C C . LEU A 1 104 ? -7.975 -0.495 -11.174 1.00 93.75 104 LEU A C 1
ATOM 901 O O . LEU A 1 104 ? -9.084 -0.544 -10.651 1.00 93.75 104 LEU A O 1
ATOM 905 N N . ILE A 1 105 ? -6.988 0.265 -10.695 1.00 93.12 105 ILE A N 1
ATOM 906 C CA . ILE A 1 105 ? -7.215 1.222 -9.608 1.00 93.12 105 ILE A CA 1
ATOM 907 C C . ILE A 1 105 ? -7.642 2.546 -10.249 1.00 93.12 105 ILE A C 1
ATOM 909 O O . ILE A 1 105 ? -6.829 3.150 -10.958 1.00 93.12 105 ILE A O 1
ATOM 913 N N . PRO A 1 106 ? -8.881 3.012 -10.019 1.00 90.69 106 PRO A N 1
ATOM 914 C CA . PRO A 1 106 ? -9.403 4.204 -10.671 1.00 90.69 106 PRO A CA 1
ATOM 915 C C . PRO A 1 106 ? -8.779 5.481 -10.091 1.00 90.69 106 PRO A C 1
ATOM 917 O O . PRO A 1 106 ? -8.035 5.438 -9.106 1.00 90.69 106 PRO A O 1
ATOM 920 N N . ILE A 1 107 ? -9.077 6.632 -10.701 1.00 86.94 107 ILE A N 1
ATOM 921 C CA . ILE A 1 107 ? -8.645 7.967 -10.246 1.00 86.94 107 ILE A CA 1
ATOM 922 C C . ILE A 1 107 ? -9.238 8.339 -8.878 1.00 86.94 107 ILE A C 1
ATOM 924 O O . ILE A 1 107 ? -10.192 7.715 -8.426 1.00 86.94 107 ILE A O 1
ATOM 928 N N . ASN A 1 108 ? -8.697 9.375 -8.221 1.00 86.75 108 ASN A N 1
ATOM 929 C CA . ASN A 1 108 ? -9.083 9.759 -6.852 1.00 86.75 108 ASN A CA 1
ATOM 930 C C . ASN A 1 108 ? -10.593 9.966 -6.685 1.00 86.75 108 ASN A C 1
ATOM 932 O O . ASN A 1 108 ? -11.146 9.439 -5.733 1.00 86.75 108 ASN A O 1
ATOM 936 N N . LYS A 1 109 ? -11.258 10.641 -7.635 1.00 80.81 109 LYS A N 1
ATOM 937 C CA . LYS A 1 109 ? -12.709 10.902 -7.573 1.00 80.81 109 LYS A CA 1
ATOM 938 C C . LYS A 1 109 ? -13.543 9.625 -7.449 1.00 80.81 109 LYS A C 1
ATOM 940 O O . LYS A 1 109 ? -14.471 9.562 -6.656 1.00 80.81 109 LYS A O 1
ATOM 945 N N . LEU A 1 110 ? -13.192 8.605 -8.226 1.00 82.81 110 LEU A N 1
ATOM 946 C CA . LEU A 1 110 ? -13.874 7.310 -8.214 1.00 82.81 110 LEU A CA 1
ATOM 947 C C . LEU A 1 110 ? -13.406 6.430 -7.051 1.00 82.81 110 LEU A C 1
ATOM 949 O O . LEU A 1 110 ? -14.188 5.673 -6.492 1.00 82.81 110 LEU A O 1
ATOM 953 N N . LEU A 1 111 ? -12.121 6.515 -6.702 1.00 85.56 111 LEU A N 1
ATOM 954 C CA . LEU A 1 111 ? -11.530 5.698 -5.652 1.00 85.56 111 LEU A CA 1
ATOM 955 C C . LEU A 1 111 ? -12.021 6.116 -4.270 1.00 85.56 111 LEU A C 1
ATOM 957 O O . LEU A 1 111 ? -12.269 5.255 -3.443 1.00 85.56 111 LEU A O 1
ATOM 961 N N . LEU A 1 112 ? -12.120 7.414 -4.012 1.00 83.25 112 LEU A N 1
ATOM 962 C CA . LEU A 1 112 ? -12.469 7.927 -2.697 1.00 83.25 112 LEU A CA 1
ATOM 963 C C . LEU A 1 112 ? -13.985 7.976 -2.511 1.00 83.25 112 LEU A C 1
ATOM 965 O O . LEU A 1 112 ? -14.441 7.677 -1.420 1.00 83.25 112 LEU A O 1
ATOM 969 N N . GLY A 1 113 ? -14.779 8.241 -3.555 1.00 76.38 113 GLY A N 1
ATOM 970 C CA . GLY A 1 113 ? -16.236 8.321 -3.400 1.00 76.38 113 GLY A CA 1
ATOM 971 C C . GLY A 1 113 ? -16.606 9.253 -2.241 1.00 76.38 113 GLY A C 1
ATOM 972 O O . GLY A 1 113 ? -16.102 10.361 -2.162 1.00 76.38 113 GLY A O 1
ATOM 973 N N . GLU A 1 114 ? -17.407 8.790 -1.289 1.00 65.81 114 GLU A N 1
ATOM 974 C CA . GLU A 1 114 ? -17.805 9.593 -0.121 1.00 65.81 114 GLU A CA 1
ATOM 975 C C . GLU A 1 114 ? -16.774 9.614 1.023 1.00 65.81 114 GLU A C 1
ATOM 977 O O . GLU A 1 114 ? -17.043 10.201 2.069 1.00 65.81 114 GLU A O 1
ATOM 982 N N . LEU A 1 115 ? -15.591 8.996 0.868 1.00 68.56 115 LEU A N 1
ATOM 983 C CA . LEU A 1 115 ? -14.580 9.010 1.928 1.00 68.56 115 LEU A CA 1
ATOM 984 C C . LEU A 1 115 ? -14.206 10.458 2.279 1.00 68.56 115 LEU A C 1
ATOM 986 O O . LEU A 1 115 ? -13.767 11.227 1.418 1.00 68.56 115 LEU A O 1
ATOM 990 N N . LEU A 1 116 ? -14.3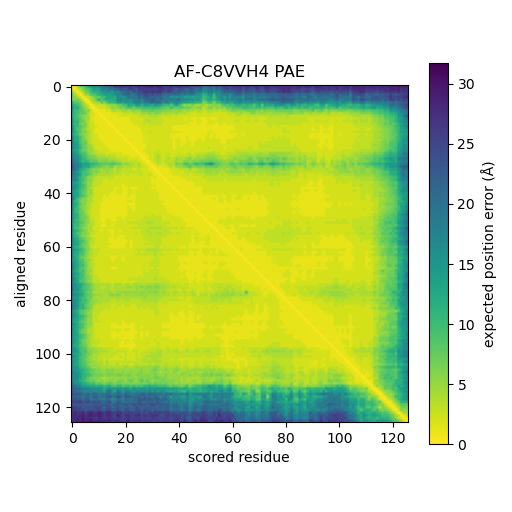57 10.806 3.556 1.00 60.28 116 LEU A N 1
ATOM 991 C CA . LEU A 1 116 ? -14.035 12.127 4.080 1.00 60.28 116 LEU A CA 1
ATOM 992 C C . LEU A 1 116 ? -12.515 12.315 4.122 1.00 60.28 116 LEU A C 1
ATOM 994 O O . LEU A 1 116 ? -11.816 11.625 4.863 1.00 60.28 116 LEU A O 1
ATOM 998 N N . LEU A 1 117 ? -12.015 13.276 3.349 1.00 62.12 117 LEU A N 1
ATOM 999 C CA . LEU A 1 117 ? -10.640 13.774 3.413 1.00 62.12 117 LEU A CA 1
ATOM 1000 C C . LEU A 1 117 ? -10.703 15.268 3.765 1.00 62.12 117 LEU A C 1
ATOM 1002 O O . LEU A 1 117 ? -11.444 16.022 3.136 1.00 62.12 117 LEU A O 1
ATOM 1006 N N . ASN A 1 118 ? -9.979 15.700 4.801 1.00 53.94 118 ASN A N 1
ATOM 1007 C CA . ASN A 1 118 ? -10.007 17.062 5.359 1.00 53.94 118 ASN A CA 1
ATOM 1008 C C . ASN A 1 118 ? -11.415 17.571 5.749 1.00 53.94 118 ASN A C 1
ATOM 1010 O O . ASN A 1 118 ? -11.694 18.762 5.638 1.00 53.94 118 ASN A O 1
ATOM 1014 N N . GLY A 1 119 ? -12.329 16.687 6.166 1.00 54.25 119 GLY A N 1
ATOM 1015 C CA . GLY A 1 119 ? -13.703 17.073 6.531 1.00 54.25 119 GLY A CA 1
ATOM 1016 C C . GLY A 1 119 ? -14.593 17.481 5.347 1.00 54.25 119 GLY A C 1
ATOM 1017 O O . GLY A 1 119 ? -15.666 18.042 5.555 1.00 54.25 119 GLY A O 1
ATOM 1018 N N . GLN A 1 120 ? -14.170 17.209 4.110 1.00 48.03 120 GLN A N 1
ATOM 1019 C CA . GLN A 1 120 ? -14.951 17.431 2.894 1.00 48.03 120 GLN A CA 1
ATOM 1020 C C . GLN A 1 120 ? -15.275 16.071 2.251 1.00 48.03 120 GLN A C 1
ATOM 1022 O O . GLN A 1 120 ? -14.381 15.250 2.032 1.00 48.03 120 GLN A O 1
ATOM 1027 N N . GLU A 1 121 ? -16.549 15.819 1.941 1.00 54.25 121 GLU A N 1
ATOM 1028 C CA . GLU A 1 121 ? -16.957 14.670 1.119 1.00 54.25 121 GLU A CA 1
ATOM 1029 C C .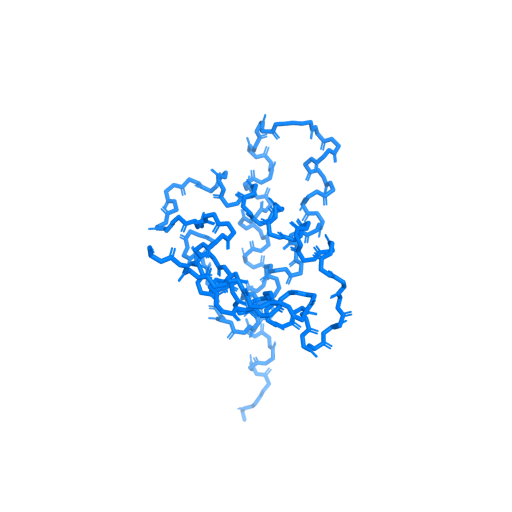 GLU A 1 121 ? -16.464 14.861 -0.315 1.00 54.25 121 GLU A C 1
ATOM 1031 O O . GLU A 1 121 ? -16.690 15.912 -0.923 1.00 54.25 121 GLU A O 1
ATOM 1036 N N . PHE A 1 122 ? -15.869 13.827 -0.912 1.00 51.22 122 PHE A N 1
ATOM 1037 C CA . PHE A 1 122 ? -15.554 13.829 -2.340 1.00 51.22 122 PHE A CA 1
ATOM 1038 C C . PHE A 1 122 ? -16.839 13.579 -3.160 1.00 51.22 122 PHE A C 1
ATOM 1040 O O . PHE A 1 122 ? -16.997 12.558 -3.825 1.00 51.22 122 PHE A O 1
ATOM 1047 N N . ARG A 1 123 ? -17.809 14.506 -3.111 1.00 40.25 123 ARG A N 1
ATOM 1048 C CA . ARG A 1 123 ? -19.099 14.331 -3.801 1.00 40.25 123 ARG A CA 1
ATOM 1049 C C . ARG A 1 123 ? -18.892 14.149 -5.305 1.00 40.25 123 ARG A C 1
ATOM 1051 O O . ARG A 1 123 ? -18.377 15.032 -5.998 1.00 40.25 123 ARG A O 1
ATOM 1058 N N . GLN A 1 124 ? -19.374 13.030 -5.842 1.00 36.00 124 GLN A N 1
ATOM 1059 C CA . GLN A 1 124 ? -19.699 12.956 -7.260 1.00 36.00 124 GLN A CA 1
ATOM 1060 C C . GLN A 1 124 ? -20.933 13.829 -7.496 1.00 36.00 124 GLN A C 1
ATOM 1062 O O . GLN A 1 124 ? -22.051 13.427 -7.198 1.00 36.00 124 GLN A O 1
ATOM 1067 N N . LYS A 1 125 ? -20.735 15.044 -8.010 1.00 30.95 125 LYS A N 1
ATOM 1068 C CA . LYS A 1 125 ? -21.796 15.698 -8.778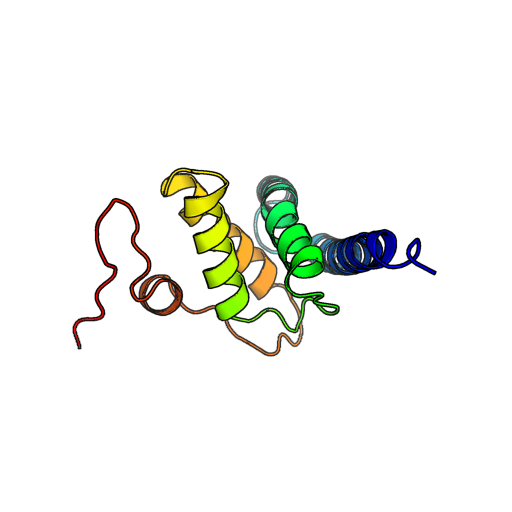 1.00 30.95 125 LYS A CA 1
ATOM 1069 C C . LYS A 1 125 ? -21.789 15.084 -10.179 1.00 30.95 125 LYS A C 1
AT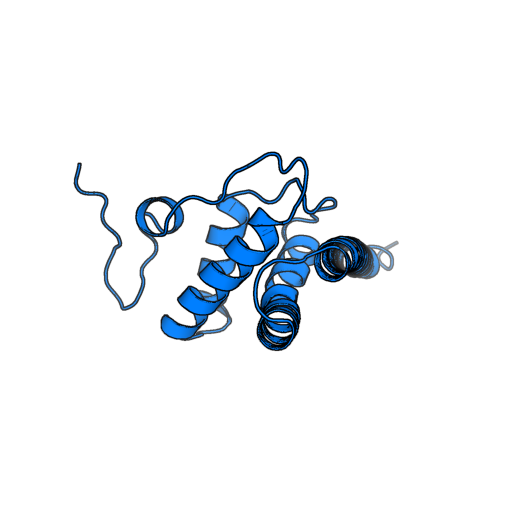OM 1071 O O . LYS A 1 125 ? -20.720 15.053 -10.807 1.00 30.95 125 LYS A O 1
ATOM 1076 N N . TRP A 1 126 ? -22.935 14.512 -10.545 1.00 41.06 126 TRP A N 1
ATOM 1077 C CA . TRP A 1 126 ? -23.297 14.090 -11.896 1.00 41.06 126 TRP A CA 1
ATOM 1078 C C . TRP A 1 126 ? -23.412 15.311 -12.801 1.00 41.06 126 TRP A C 1
ATOM 1080 O O . TRP A 1 126 ? -23.896 16.353 -12.298 1.00 41.06 126 TRP A O 1
#

Nearest PDB structures (foldseek):
  2a3v-assembly1_C  TM=7.566E-01  e=2.013E-01  Vibrio cholerae O1 biovar El Tor str. N16961
  2a3v-assembly1_D  TM=7.272E-01  e=2.481E-01  Vibrio cholerae O1 biovar El Tor str. N16961

InterPro domains:
  IPR010998 Integrase/recombinase, N-terminal [G3DSA:1.10.150.130] (9-107)
  IPR024457 Putative integrase, N-terminal [PF12834] (15-93)
  IPR044068 Core-binding (CB) domain [PS51900] (11-99)

Sequence (126 aa):
MRASYKKYPEMLVNQLLDQLSDIARQSRAGWVKTRRVRYHQVKPFIHFLGSRFRLKDIRDIQPMHVQAYIKYRLENEKVSDKTVFTDISTIRFWHRQIPMRRYLIPINKLLLGELLLNGQEFRQKW